Protein AF-A0A0M1JN31-F1 (afdb_monomer)

Solvent-accessible surface area (backbone atoms only — not comparable to full-atom values): 6536 Å² total; per-residue (Å²): 131,80,54,68,68,58,50,50,49,48,49,27,50,52,39,12,50,52,23,19,54,47,26,39,76,31,57,90,49,93,68,50,66,62,58,41,49,50,45,54,37,52,42,44,40,55,52,36,46,78,74,74,38,91,62,54,72,67,57,32,47,48,57,51,65,73,44,43,71,64,27,52,58,52,51,55,62,44,55,72,67,51,80,48,90,89,43,48,37,61,44,31,17,52,42,32,24,53,36,38,39,41,47,40,50,54,51,50,50,52,52,53,35,54,76,68,70,46,82,90,126

pLDDT: mean 83.85, std 13.05, range [50.25, 98.31]

Mean predicted aligned error: 6.14 Å

Structure (mmCIF, N/CA/C/O backbone):
data_AF-A0A0M1JN31-F1
#
_entry.id   AF-A0A0M1JN31-F1
#
loop_
_atom_site.group_PDB
_atom_site.id
_atom_site.type_sy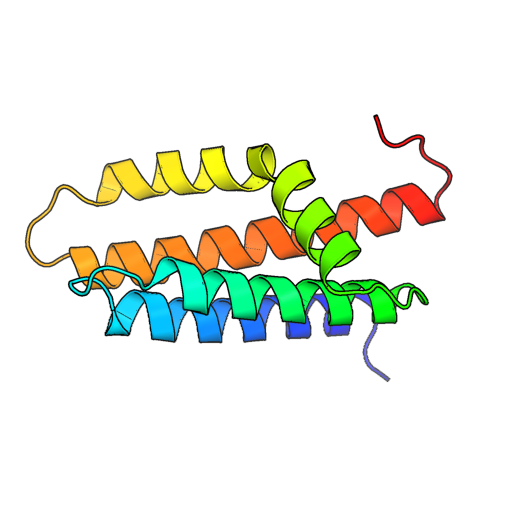mbol
_atom_site.label_atom_id
_atom_site.label_alt_id
_atom_site.label_comp_id
_atom_site.label_asym_id
_atom_site.label_entity_id
_atom_site.label_seq_id
_atom_site.pdbx_PDB_ins_code
_atom_site.Cartn_x
_atom_site.Cartn_y
_atom_site.Cartn_z
_atom_site.occupancy
_atom_site.B_iso_or_equiv
_atom_site.auth_seq_id
_atom_site.auth_comp_id
_atom_site.auth_asym_id
_atom_site.auth_atom_id
_atom_site.pdbx_PDB_model_num
ATOM 1 N N . MET A 1 1 ? -10.054 -18.513 14.026 1.00 64.88 1 MET A N 1
ATOM 2 C CA . MET A 1 1 ? -10.128 -17.400 13.051 1.00 64.88 1 MET A CA 1
ATOM 3 C C . MET A 1 1 ? -8.836 -16.594 13.142 1.00 64.88 1 MET A C 1
ATOM 5 O O . MET A 1 1 ? -8.348 -16.458 14.261 1.00 64.88 1 MET A O 1
ATOM 9 N N . PRO A 1 2 ? -8.256 -16.107 12.028 1.00 84.12 2 PRO A N 1
ATOM 10 C CA . PRO A 1 2 ? -7.049 -15.274 12.058 1.00 84.12 2 PRO A CA 1
ATOM 11 C C . PRO A 1 2 ? -7.266 -14.011 12.899 1.00 84.12 2 PRO A C 1
ATOM 13 O O . PRO A 1 2 ? -8.395 -13.521 12.981 1.00 84.12 2 PRO A O 1
ATOM 16 N N . SER A 1 3 ? -6.207 -13.458 13.496 1.00 95.62 3 SER A N 1
ATOM 17 C CA . SER A 1 3 ? -6.288 -12.157 14.175 1.00 95.62 3 SER A CA 1
ATOM 18 C C . SER A 1 3 ? -6.654 -11.046 13.179 1.00 95.62 3 SER A C 1
ATOM 20 O O . SER A 1 3 ? -6.361 -11.162 11.987 1.00 95.62 3 SER A O 1
ATOM 22 N N . ARG A 1 4 ? -7.271 -9.946 13.645 1.00 94.56 4 ARG A N 1
ATOM 23 C CA . ARG A 1 4 ? -7.577 -8.787 12.776 1.00 94.56 4 ARG A CA 1
ATOM 24 C C . ARG A 1 4 ? -6.318 -8.295 12.061 1.00 94.56 4 ARG A C 1
ATOM 26 O O . ARG A 1 4 ? -6.340 -8.119 10.852 1.00 94.56 4 ARG A O 1
ATOM 33 N N . ARG A 1 5 ? -5.196 -8.178 12.780 1.00 95.81 5 ARG A N 1
ATOM 34 C CA . ARG A 1 5 ? -3.905 -7.764 12.208 1.00 95.81 5 ARG A CA 1
ATOM 35 C C . ARG A 1 5 ? -3.456 -8.663 11.050 1.00 95.81 5 ARG A C 1
ATOM 37 O O . ARG A 1 5 ? -2.975 -8.144 10.050 1.00 95.81 5 ARG A O 1
ATOM 44 N N . ALA A 1 6 ? -3.649 -9.980 11.158 1.00 97.25 6 ALA A N 1
ATOM 45 C CA . ALA A 1 6 ? -3.319 -10.915 10.083 1.00 97.25 6 ALA A CA 1
ATOM 46 C C . ALA A 1 6 ? -4.218 -10.730 8.847 1.00 97.25 6 ALA A C 1
ATOM 48 O O . ALA A 1 6 ? -3.731 -10.807 7.720 1.00 97.25 6 ALA A O 1
AT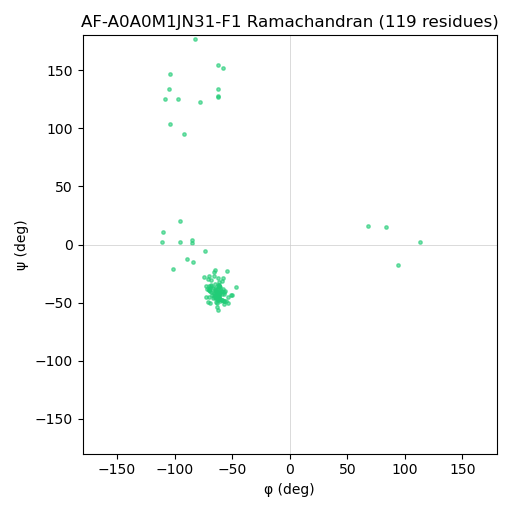OM 49 N N . ARG A 1 7 ? -5.512 -10.438 9.040 1.00 97.56 7 ARG A N 1
ATOM 50 C CA . ARG A 1 7 ? -6.434 -10.130 7.931 1.00 97.56 7 ARG A CA 1
ATOM 51 C C . ARG A 1 7 ? -6.073 -8.814 7.244 1.00 97.56 7 ARG A C 1
ATOM 53 O O . ARG A 1 7 ? -5.933 -8.804 6.028 1.00 97.56 7 ARG A O 1
ATOM 60 N N . LEU A 1 8 ? -5.807 -7.758 8.018 1.00 97.94 8 LEU A N 1
ATOM 61 C CA . LEU A 1 8 ? -5.342 -6.464 7.500 1.00 97.94 8 LEU A CA 1
ATOM 62 C C . LEU A 1 8 ? -4.052 -6.619 6.682 1.00 97.94 8 LEU A C 1
ATOM 64 O O . LEU A 1 8 ? -3.989 -6.155 5.551 1.00 97.94 8 LEU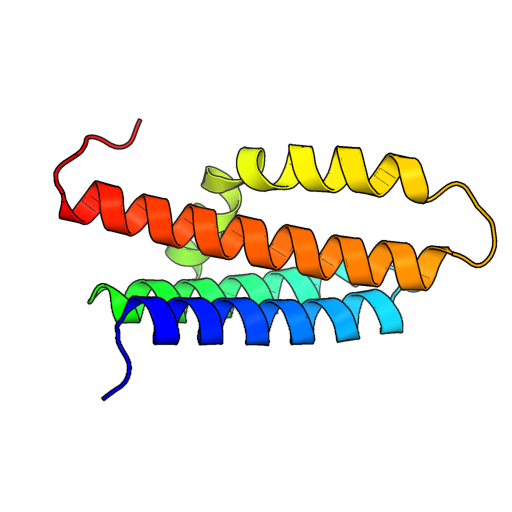 A O 1
ATOM 68 N N . HIS A 1 9 ? -3.052 -7.334 7.214 1.00 98.06 9 HIS A N 1
ATOM 69 C CA . HIS A 1 9 ? -1.820 -7.633 6.477 1.00 98.06 9 HIS A CA 1
ATOM 70 C C . HIS A 1 9 ? -2.110 -8.369 5.164 1.00 98.06 9 HIS A C 1
ATOM 72 O O . HIS A 1 9 ? -1.520 -8.048 4.141 1.00 98.06 9 HIS A O 1
ATOM 78 N N . THR A 1 10 ? -3.016 -9.349 5.182 1.00 98.19 10 THR A N 1
ATOM 79 C CA . THR A 1 10 ? -3.373 -10.116 3.980 1.00 98.19 10 THR A CA 1
ATOM 80 C C . THR A 1 10 ? -3.987 -9.216 2.909 1.00 98.19 10 THR A C 1
ATOM 82 O O . THR A 1 10 ? -3.525 -9.250 1.775 1.00 98.19 10 THR A O 1
ATOM 85 N N . ILE A 1 11 ? -4.957 -8.370 3.273 1.00 98.31 11 ILE A N 1
ATOM 86 C CA . ILE A 1 11 ? -5.594 -7.404 2.359 1.00 98.31 11 ILE A CA 1
ATOM 87 C C . ILE A 1 11 ? -4.538 -6.479 1.736 1.00 98.31 11 ILE A C 1
ATOM 89 O O . ILE A 1 11 ? -4.474 -6.325 0.518 1.00 98.31 11 ILE A O 1
ATOM 93 N N . ILE A 1 12 ? -3.661 -5.911 2.569 1.00 98.25 12 ILE A N 1
ATOM 94 C CA . ILE A 1 12 ? -2.609 -4.989 2.124 1.00 98.25 12 ILE A CA 1
ATOM 95 C C . ILE A 1 12 ? -1.616 -5.693 1.195 1.00 98.25 12 ILE A C 1
ATOM 97 O O . ILE A 1 12 ? -1.271 -5.163 0.141 1.00 98.25 12 ILE A O 1
ATOM 101 N N . HIS A 1 13 ? -1.158 -6.886 1.567 1.00 97.50 13 HIS A N 1
ATOM 102 C CA . HIS A 1 13 ? -0.135 -7.607 0.818 1.00 97.50 13 HIS A CA 1
ATOM 103 C C . HIS A 1 13 ? -0.659 -8.133 -0.525 1.00 97.50 13 HIS A C 1
ATOM 105 O O . HIS A 1 13 ? 0.062 -8.101 -1.524 1.00 97.50 13 HIS A O 1
ATOM 111 N N . VAL A 1 14 ? -1.923 -8.566 -0.584 1.00 97.81 14 VAL A N 1
ATOM 112 C CA . VAL A 1 14 ? -2.582 -8.939 -1.845 1.00 97.81 14 VAL A CA 1
ATOM 113 C C . VAL A 1 14 ? -2.679 -7.726 -2.767 1.00 97.81 14 VAL A C 1
ATOM 115 O O . VAL A 1 14 ? -2.194 -7.792 -3.894 1.00 97.81 14 VAL A O 1
ATOM 118 N N . ALA A 1 15 ? -3.178 -6.590 -2.274 1.00 97.31 15 ALA A N 1
ATOM 119 C CA . ALA A 1 15 ? -3.240 -5.357 -3.056 1.00 97.31 15 ALA A CA 1
ATOM 120 C C . ALA A 1 15 ? -1.847 -4.889 -3.520 1.00 97.31 15 ALA A C 1
ATOM 122 O O . ALA A 1 15 ? -1.673 -4.464 -4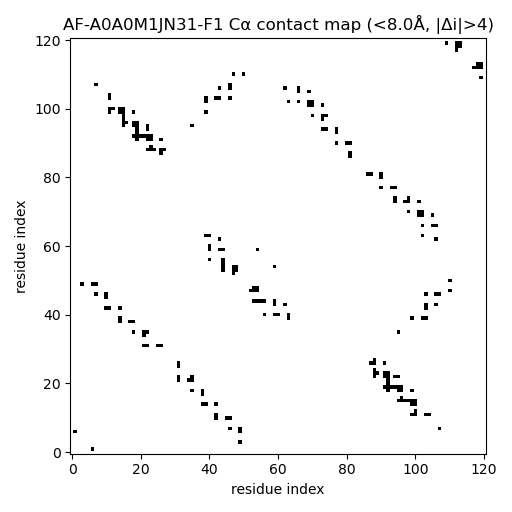.662 1.00 97.31 15 ALA A O 1
ATOM 123 N N . ALA A 1 16 ? -0.821 -5.002 -2.672 1.00 95.31 16 ALA A N 1
ATOM 124 C CA . ALA A 1 16 ? 0.554 -4.680 -3.046 1.00 95.31 16 ALA A CA 1
ATOM 125 C C . ALA A 1 16 ? 1.093 -5.622 -4.132 1.00 95.31 16 ALA A C 1
ATOM 127 O O . ALA A 1 16 ? 1.777 -5.170 -5.049 1.00 95.31 16 ALA A O 1
ATOM 128 N N . THR A 1 17 ? 0.746 -6.909 -4.079 1.00 95.38 17 THR A N 1
ATOM 129 C CA . THR A 1 17 ? 1.104 -7.900 -5.105 1.00 95.38 17 THR A CA 1
ATOM 130 C C . THR A 1 17 ? 0.426 -7.589 -6.441 1.00 95.38 17 THR A C 1
ATOM 132 O O . THR A 1 17 ? 1.080 -7.604 -7.485 1.00 95.38 17 THR A O 1
ATOM 135 N N . GLU A 1 18 ? -0.857 -7.230 -6.422 1.00 94.12 18 GLU A N 1
ATOM 136 C CA . GLU A 1 18 ? -1.595 -6.789 -7.611 1.00 94.12 18 GLU A CA 1
ATOM 137 C C . GLU A 1 18 ? -0.983 -5.515 -8.209 1.00 94.12 18 GLU A C 1
ATOM 139 O O . GLU A 1 18 ? -0.695 -5.460 -9.406 1.00 94.12 18 GLU A O 1
ATOM 144 N N . ALA A 1 19 ? -0.695 -4.514 -7.372 1.00 91.56 19 ALA A N 1
ATOM 145 C CA . ALA A 1 19 ? -0.041 -3.279 -7.791 1.00 91.56 19 ALA A CA 1
ATOM 146 C C . ALA A 1 19 ? 1.363 -3.533 -8.364 1.00 91.56 19 ALA A C 1
ATOM 148 O O . ALA A 1 19 ? 1.749 -2.898 -9.343 1.00 91.56 19 ALA A O 1
ATOM 149 N N . THR A 1 20 ? 2.106 -4.488 -7.800 1.00 89.69 20 THR A N 1
ATOM 150 C CA . THR A 1 20 ? 3.417 -4.929 -8.301 1.00 89.69 20 THR A CA 1
ATOM 151 C C . THR A 1 20 ? 3.298 -5.520 -9.702 1.00 89.69 20 THR A C 1
ATOM 153 O O . THR A 1 20 ? 4.075 -5.161 -10.587 1.00 89.69 20 THR A O 1
ATOM 156 N N . ALA A 1 21 ? 2.316 -6.400 -9.921 1.00 90.12 21 ALA A N 1
ATOM 157 C CA . ALA A 1 21 ? 2.072 -7.008 -11.224 1.00 90.12 21 ALA A CA 1
ATOM 158 C C . ALA A 1 21 ? 1.725 -5.949 -12.280 1.00 90.12 21 ALA A C 1
ATOM 160 O O . ALA A 1 21 ? 2.282 -5.974 -13.378 1.00 90.12 21 ALA A O 1
ATOM 161 N N . VAL A 1 22 ? 0.875 -4.979 -11.924 1.00 87.06 22 VAL A N 1
ATOM 162 C CA . VAL A 1 22 ? 0.554 -3.838 -12.791 1.00 87.06 22 VAL A CA 1
ATOM 163 C C . VAL A 1 22 ? 1.809 -3.008 -13.058 1.00 87.06 22 VAL A C 1
ATOM 165 O O . VAL A 1 22 ? 2.201 -2.884 -14.211 1.00 87.06 22 VAL A O 1
ATOM 168 N N . GLY A 1 23 ? 2.497 -2.527 -12.019 1.00 83.50 23 GLY A N 1
ATOM 169 C CA . GLY A 1 23 ? 3.684 -1.674 -12.141 1.0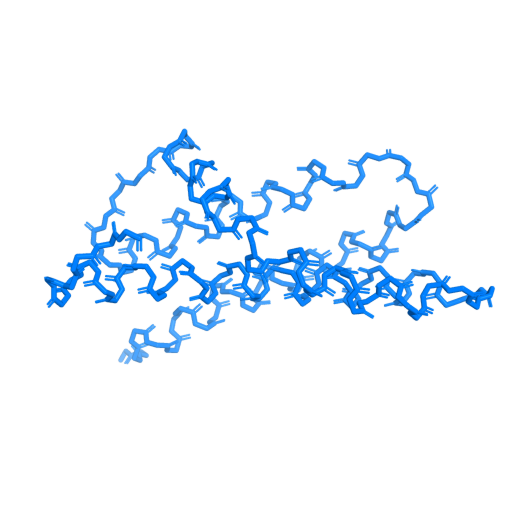0 83.50 23 GLY A CA 1
ATOM 170 C C . GLY A 1 23 ? 4.829 -2.312 -12.932 1.00 83.50 23 GLY A C 1
ATOM 171 O O . GLY A 1 23 ? 5.556 -1.609 -13.632 1.00 83.50 23 GLY A O 1
ATOM 172 N N . PHE A 1 24 ? 4.967 -3.639 -12.882 1.00 83.69 24 PHE A N 1
ATOM 173 C CA . PHE A 1 24 ? 5.887 -4.379 -13.742 1.00 83.69 24 PHE A CA 1
ATOM 174 C C . PHE A 1 24 ? 5.411 -4.414 -15.202 1.00 83.69 24 PHE A C 1
ATOM 176 O O . PHE A 1 24 ? 6.183 -4.104 -16.110 1.00 83.69 24 PHE A O 1
ATOM 183 N N . ALA A 1 25 ? 4.145 -4.779 -15.432 1.00 81.62 25 ALA A N 1
ATOM 184 C CA . ALA A 1 25 ? 3.577 -4.966 -16.767 1.00 81.62 25 ALA A CA 1
ATOM 185 C C . ALA A 1 25 ? 3.446 -3.659 -17.561 1.00 81.62 25 ALA A C 1
ATOM 187 O O . ALA A 1 25 ? 3.537 -3.661 -18.788 1.00 81.62 25 ALA A O 1
ATOM 188 N N . THR A 1 26 ? 3.237 -2.539 -16.875 1.00 74.69 26 THR A N 1
ATOM 189 C CA . THR A 1 26 ? 2.923 -1.249 -17.496 1.00 74.69 26 THR A CA 1
ATOM 190 C C . THR A 1 26 ? 4.052 -0.235 -17.379 1.00 74.69 26 THR A C 1
ATOM 192 O O . THR A 1 26 ? 3.855 0.927 -17.712 1.00 74.69 26 THR A O 1
ATOM 195 N N . ALA A 1 27 ? 5.246 -0.644 -16.948 1.00 71.44 27 ALA A N 1
ATOM 196 C CA . ALA A 1 27 ? 6.370 0.252 -16.680 1.00 71.44 27 ALA A CA 1
ATOM 197 C C . ALA A 1 27 ? 6.776 1.176 -17.850 1.00 71.44 27 ALA A C 1
ATOM 199 O O . ALA A 1 27 ? 7.398 2.212 -17.622 1.00 71.44 27 ALA A O 1
ATOM 200 N N . GLN A 1 28 ? 6.437 0.810 -19.090 1.00 65.94 28 GLN A N 1
ATOM 201 C CA . GLN A 1 28 ? 6.711 1.584 -20.310 1.00 65.94 28 GLN A CA 1
ATOM 202 C C . GLN A 1 28 ? 5.438 2.157 -20.963 1.00 65.94 28 GLN A C 1
ATOM 204 O O . GLN A 1 28 ? 5.516 2.780 -22.021 1.00 65.94 28 GLN A O 1
ATOM 209 N N . ILE A 1 29 ? 4.266 1.937 -20.358 1.00 67.94 29 ILE A N 1
ATOM 210 C CA . ILE A 1 29 ? 2.957 2.298 -20.908 1.00 67.94 29 ILE A CA 1
ATOM 211 C C . ILE A 1 29 ? 2.389 3.491 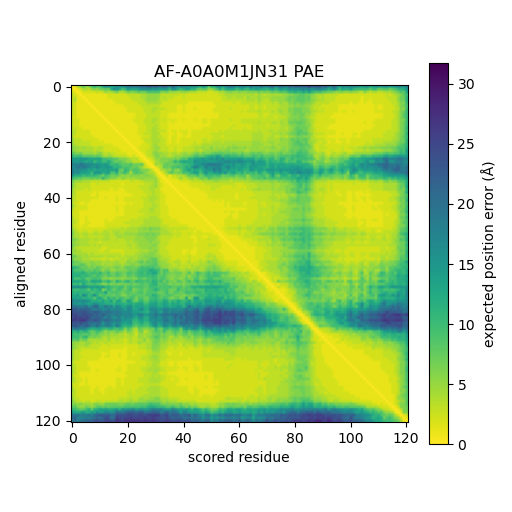-20.122 1.00 67.94 29 ILE A C 1
ATOM 213 O O . ILE A 1 29 ? 2.233 3.403 -18.903 1.00 67.94 29 ILE A O 1
ATOM 217 N N . PRO A 1 30 ? 2.017 4.600 -20.786 1.00 58.72 30 PRO A N 1
ATOM 218 C CA . PRO A 1 30 ? 1.341 5.710 -20.121 1.00 58.72 30 PRO A CA 1
ATOM 219 C C . PRO A 1 30 ? -0.025 5.276 -19.553 1.00 58.72 30 PRO A C 1
ATOM 221 O O . PRO A 1 30 ? -0.857 4.763 -20.297 1.00 58.72 30 PRO A O 1
ATOM 224 N N . GLY A 1 31 ? -0.296 5.528 -18.264 1.00 61.06 31 GLY A N 1
ATOM 225 C CA . GLY A 1 31 ? -1.638 5.371 -17.663 1.00 61.06 31 GLY A CA 1
ATOM 226 C C . GLY A 1 31 ? -1.805 4.259 -16.615 1.00 61.06 31 GLY A C 1
ATOM 227 O O . GLY A 1 31 ? -2.894 4.093 -16.071 1.00 61.06 31 GLY A O 1
ATOM 228 N N . ASP A 1 32 ? -0.737 3.547 -16.276 1.00 64.56 32 ASP A N 1
ATOM 229 C CA . ASP A 1 32 ? -0.646 2.563 -15.185 1.00 64.56 32 ASP A CA 1
ATOM 230 C C . ASP A 1 32 ? -1.230 3.011 -13.831 1.00 64.56 32 ASP A C 1
ATOM 232 O O . ASP A 1 32 ? -1.868 2.237 -13.110 1.00 64.56 32 ASP A O 1
ATOM 236 N N . ARG A 1 33 ? -1.067 4.296 -13.513 1.00 69.56 33 ARG A N 1
ATOM 237 C CA . ARG A 1 33 ? -1.507 4.924 -12.261 1.00 69.56 33 ARG A CA 1
ATOM 238 C C . ARG A 1 33 ? -3.005 4.790 -11.988 1.00 69.56 33 ARG A C 1
ATOM 240 O O . ARG A 1 33 ? -3.393 4.733 -10.823 1.00 69.56 33 ARG A O 1
ATOM 247 N N . TRP A 1 34 ? -3.847 4.704 -13.020 1.00 79.06 34 TRP A N 1
ATOM 248 C CA . TRP A 1 34 ? -5.296 4.547 -12.841 1.00 79.06 34 TRP A CA 1
ATOM 249 C C . TRP A 1 34 ? -5.665 3.161 -12.309 1.00 79.06 34 TRP A C 1
ATOM 251 O O . TRP A 1 34 ? -6.530 3.040 -11.442 1.00 79.06 34 TRP A O 1
ATOM 261 N N . VAL A 1 35 ? -4.984 2.121 -12.796 1.00 85.75 35 VAL A N 1
ATOM 262 C CA . VAL A 1 35 ? -5.230 0.733 -12.385 1.00 85.75 35 VAL A CA 1
ATOM 263 C C . VAL A 1 35 ? -4.709 0.504 -10.968 1.00 85.75 35 VAL A C 1
ATOM 265 O O . VAL A 1 35 ? -5.434 -0.024 -10.129 1.00 85.75 35 VAL A O 1
ATOM 268 N N . ILE A 1 36 ? -3.498 0.983 -10.663 1.00 88.19 36 ILE A N 1
ATOM 269 C CA . ILE A 1 36 ? -2.937 0.926 -9.303 1.00 88.19 36 ILE A CA 1
ATOM 270 C C . ILE A 1 36 ? -3.830 1.696 -8.317 1.00 88.19 36 ILE A C 1
ATOM 272 O O . ILE A 1 36 ? -4.119 1.204 -7.226 1.00 88.19 36 ILE A O 1
ATOM 276 N N . GLY A 1 37 ? -4.337 2.869 -8.711 1.00 88.69 37 GLY A N 1
ATOM 277 C CA . GLY A 1 37 ? -5.275 3.641 -7.895 1.00 88.69 37 GLY A CA 1
ATOM 278 C C . GLY A 1 37 ? -6.581 2.892 -7.603 1.00 88.69 37 GLY A C 1
ATOM 279 O O . GLY A 1 37 ? -7.102 2.981 -6.493 1.00 88.69 37 GLY A O 1
ATOM 280 N N . ALA A 1 38 ? -7.094 2.109 -8.558 1.00 90.50 38 ALA A N 1
ATOM 281 C CA . ALA A 1 38 ? -8.281 1.279 -8.352 1.00 90.50 38 ALA A CA 1
ATOM 282 C C . ALA A 1 38 ? -8.030 0.119 -7.369 1.00 90.50 38 ALA A C 1
ATOM 284 O O . ALA A 1 38 ? -8.868 -0.127 -6.500 1.00 90.50 38 ALA A O 1
ATOM 285 N N . VAL A 1 39 ? -6.868 -0.541 -7.450 1.00 94.12 39 VAL A N 1
ATOM 286 C CA . VAL A 1 39 ? -6.441 -1.567 -6.476 1.00 94.12 39 VAL A CA 1
ATOM 287 C C . VAL A 1 39 ? -6.387 -0.971 -5.065 1.00 94.12 39 VAL A C 1
ATOM 289 O O . VAL A 1 39 ? -6.980 -1.501 -4.126 1.00 94.12 39 VAL A O 1
ATOM 292 N N . GLN A 1 40 ? -5.759 0.198 -4.922 1.00 93.69 40 GLN A N 1
ATOM 293 C CA . GLN A 1 40 ? -5.656 0.905 -3.644 1.00 93.69 40 GLN A CA 1
ATOM 294 C C . GLN A 1 40 ? -7.012 1.373 -3.102 1.00 93.69 40 GLN A C 1
ATOM 296 O O . GLN A 1 40 ? -7.207 1.399 -1.888 1.00 93.69 40 GLN A O 1
ATOM 301 N N . LEU A 1 41 ? -7.951 1.743 -3.976 1.00 94.31 41 LEU A N 1
ATOM 302 C CA . LEU A 1 41 ? -9.311 2.112 -3.589 1.00 94.31 41 LEU A CA 1
ATOM 303 C C . LEU A 1 41 ? -10.054 0.918 -2.975 1.00 94.31 41 LEU A C 1
ATOM 305 O O . LEU A 1 41 ? -10.619 1.049 -1.889 1.00 94.31 41 LEU A O 1
ATOM 309 N N . ASN A 1 42 ? -10.025 -0.238 -3.643 1.00 95.94 42 ASN A N 1
ATOM 310 C CA . ASN A 1 42 ? -10.688 -1.453 -3.166 1.00 95.94 42 ASN A CA 1
ATOM 311 C C . ASN A 1 42 ? -10.084 -1.936 -1.845 1.00 95.94 42 ASN A C 1
ATOM 313 O O . ASN A 1 42 ? -10.822 -2.172 -0.890 1.00 95.94 42 ASN A O 1
ATOM 317 N N . MET A 1 43 ? -8.749 -1.954 -1.751 1.00 97.56 43 MET A N 1
ATOM 318 C CA . MET A 1 43 ? -8.026 -2.273 -0.518 1.00 97.56 43 MET A CA 1
ATOM 319 C C . MET A 1 43 ? -8.554 -1.460 0.671 1.00 97.56 43 MET A C 1
ATOM 321 O O . MET A 1 43 ? -8.773 -2.000 1.748 1.00 97.56 43 MET A O 1
ATOM 325 N N . LYS A 1 44 ? -8.807 -0.158 0.501 1.00 95.19 44 LYS A N 1
ATOM 326 C CA . LYS A 1 44 ? -9.289 0.703 1.597 1.00 95.19 44 LYS A CA 1
ATOM 327 C C . LYS A 1 44 ? -10.706 0.397 2.036 1.00 95.19 44 LYS A C 1
ATOM 329 O O . LYS A 1 44 ? -10.985 0.478 3.228 1.00 95.19 44 LYS A O 1
ATOM 334 N N . ILE A 1 45 ? -11.577 0.063 1.090 1.00 96.88 45 ILE A N 1
ATOM 335 C CA . ILE A 1 45 ? -12.945 -0.358 1.395 1.00 96.88 45 ILE A CA 1
ATOM 336 C C . ILE A 1 45 ? -12.901 -1.643 2.234 1.00 96.88 45 ILE A C 1
ATOM 338 O O . ILE A 1 45 ? -13.576 -1.730 3.257 1.00 96.88 45 ILE A O 1
ATOM 342 N N . GLU A 1 46 ? -12.044 -2.599 1.867 1.00 97.19 46 GLU A N 1
ATOM 343 C CA . GLU A 1 46 ? -11.850 -3.840 2.626 1.00 97.19 46 GLU A CA 1
ATOM 344 C C . GLU A 1 46 ? -11.235 -3.597 4.014 1.00 97.19 46 GLU A C 1
ATOM 346 O O . GLU A 1 46 ? -11.692 -4.170 5.004 1.00 97.19 46 GLU A O 1
ATOM 351 N N . LEU A 1 47 ? -10.246 -2.702 4.123 1.00 97.31 47 LEU A N 1
ATOM 352 C CA . LEU A 1 47 ? -9.669 -2.321 5.415 1.00 97.31 47 LEU A CA 1
ATOM 353 C C . LEU A 1 47 ? -10.714 -1.668 6.325 1.00 97.31 47 LEU A C 1
ATOM 355 O O . LEU A 1 47 ? -10.794 -2.030 7.494 1.00 97.31 47 LEU A O 1
ATOM 359 N N . ALA A 1 48 ? -11.536 -0.752 5.808 1.00 95.38 48 ALA A N 1
ATOM 360 C CA . ALA A 1 48 ? -12.604 -0.112 6.576 1.00 95.38 48 ALA A CA 1
ATOM 361 C C . ALA A 1 48 ? -13.602 -1.139 7.136 1.00 95.38 48 ALA A C 1
ATOM 363 O O . ALA A 1 48 ? -13.983 -1.062 8.309 1.00 95.38 48 ALA A O 1
ATOM 364 N N . ALA A 1 49 ? -13.947 -2.155 6.340 1.00 96.31 49 ALA A N 1
ATOM 365 C CA . ALA A 1 49 ? -14.851 -3.223 6.754 1.00 96.31 49 ALA A CA 1
ATOM 366 C C . ALA A 1 49 ? -14.304 -4.031 7.948 1.00 96.31 49 ALA A C 1
ATOM 368 O O . ALA A 1 49 ? -15.063 -4.395 8.847 1.00 96.31 49 ALA A O 1
ATOM 369 N N . GLU A 1 50 ? -12.986 -4.242 8.037 1.00 96.38 50 GLU A N 1
ATOM 370 C CA . GLU A 1 50 ? -12.340 -4.904 9.185 1.00 96.38 50 GLU A CA 1
ATOM 371 C C . GLU A 1 50 ? -12.452 -4.111 10.502 1.00 96.38 50 GLU A C 1
ATOM 373 O O . GLU A 1 50 ? -12.369 -4.689 11.599 1.00 96.38 50 GLU A O 1
ATOM 378 N N . PHE A 1 51 ? -12.685 -2.800 10.402 1.00 94.81 51 PHE A N 1
ATOM 379 C CA . PHE A 1 51 ? -12.980 -1.903 11.521 1.00 94.81 51 PHE A CA 1
ATOM 380 C C . PHE A 1 51 ? -14.482 -1.678 11.747 1.00 94.81 51 PHE A C 1
ATOM 382 O O . PHE A 1 51 ? -14.846 -0.972 12.683 1.00 94.81 51 PHE A O 1
ATOM 389 N N . GLY A 1 52 ? -15.350 -2.331 10.967 1.00 94.56 52 GLY A N 1
ATOM 390 C CA . GLY A 1 52 ? -16.805 -2.216 11.083 1.00 94.56 52 GLY A CA 1
ATOM 391 C C . GLY A 1 52 ? -17.399 -1.014 10.349 1.00 94.56 52 GLY A C 1
ATOM 392 O O . GLY A 1 52 ? -18.550 -0.665 10.600 1.00 94.56 52 GLY A O 1
ATOM 393 N N . GLU A 1 53 ? -16.643 -0.382 9.448 1.00 93.62 53 GLU A N 1
ATOM 394 C CA . GLU A 1 53 ? -17.115 0.743 8.645 1.00 93.62 53 GLU A CA 1
ATOM 395 C C . GLU A 1 53 ? -17.407 0.325 7.205 1.00 93.62 53 GLU A C 1
ATOM 397 O O . GLU A 1 53 ? -16.605 -0.333 6.548 1.00 93.62 53 GLU A O 1
ATOM 402 N N . SER A 1 54 ? -18.557 0.760 6.693 1.00 94.62 54 SER A N 1
ATOM 403 C CA . SER A 1 54 ? -18.902 0.647 5.278 1.00 94.62 54 SER A CA 1
ATOM 404 C C . SER A 1 54 ? -18.745 2.019 4.638 1.00 94.62 54 SER A C 1
ATOM 406 O O . SER A 1 54 ? -19.588 2.893 4.833 1.00 94.62 54 SER A O 1
ATOM 408 N N . ILE A 1 55 ? -17.663 2.206 3.888 1.00 93.75 55 ILE A N 1
ATOM 409 C CA . ILE A 1 55 ? -17.361 3.462 3.198 1.00 93.75 55 ILE A CA 1
ATOM 410 C C . ILE A 1 55 ? -17.656 3.344 1.702 1.00 93.75 55 ILE A C 1
ATOM 412 O O . ILE A 1 55 ? -17.488 2.280 1.105 1.00 93.75 55 ILE A O 1
ATOM 416 N N . ASP A 1 56 ? -18.091 4.440 1.085 1.00 94.56 56 ASP A N 1
ATOM 417 C CA . ASP A 1 56 ? -18.242 4.506 -0.365 1.00 94.56 56 ASP A CA 1
ATOM 418 C C . ASP A 1 56 ? -16.902 4.822 -1.058 1.00 94.56 56 ASP A C 1
ATOM 420 O O . ASP A 1 56 ? -15.864 5.057 -0.429 1.00 94.56 56 ASP A O 1
ATOM 424 N N . LYS A 1 57 ? -16.916 4.840 -2.395 1.00 90.88 57 LYS A N 1
ATOM 425 C CA . LYS A 1 57 ? -15.722 5.161 -3.189 1.00 90.88 57 LYS A CA 1
ATOM 426 C C . LYS A 1 57 ? -15.207 6.577 -2.926 1.00 90.88 57 LYS A C 1
ATOM 428 O O . LYS A 1 57 ? -14.003 6.796 -3.015 1.00 90.88 57 LYS A O 1
ATOM 433 N N . ALA A 1 58 ? -16.086 7.533 -2.624 1.00 91.50 58 ALA A N 1
ATOM 434 C CA . ALA A 1 58 ? -15.690 8.916 -2.380 1.00 91.50 58 ALA A CA 1
ATOM 435 C C . ALA A 1 58 ? -14.926 9.039 -1.054 1.00 91.50 58 ALA A C 1
ATOM 437 O O . ALA A 1 58 ? -13.846 9.627 -1.013 1.00 91.50 58 ALA A O 1
ATOM 438 N N . ALA A 1 59 ? -15.423 8.406 0.005 1.00 90.75 59 ALA A N 1
ATOM 439 C CA . ALA A 1 59 ? -14.758 8.316 1.296 1.00 90.75 59 ALA A CA 1
ATOM 440 C C . ALA A 1 59 ? -13.434 7.538 1.201 1.00 90.75 59 ALA A C 1
ATOM 442 O O . ALA A 1 59 ? -12.410 7.994 1.712 1.00 90.75 59 ALA A O 1
ATOM 443 N N . ALA A 1 60 ? -13.405 6.418 0.473 1.00 90.00 60 ALA A N 1
ATOM 444 C CA . ALA A 1 60 ? -12.168 5.675 0.231 1.00 90.00 60 ALA A CA 1
ATOM 445 C C . ALA A 1 60 ? -11.134 6.503 -0.561 1.00 90.00 60 ALA A C 1
ATOM 447 O O . ALA A 1 60 ? -9.943 6.478 -0.238 1.00 90.00 60 ALA A O 1
ATOM 448 N N . MET A 1 61 ? -11.578 7.294 -1.546 1.00 87.75 61 MET A N 1
ATOM 449 C CA . MET A 1 61 ? -10.725 8.235 -2.278 1.00 87.75 61 MET A CA 1
ATOM 450 C C . MET A 1 61 ? -10.201 9.350 -1.368 1.00 87.75 61 MET A C 1
ATOM 452 O O . MET A 1 61 ? -9.017 9.674 -1.424 1.00 87.75 61 MET A O 1
ATOM 456 N N . SER A 1 62 ? -11.031 9.877 -0.464 1.00 89.56 62 SER A N 1
ATOM 457 C CA . SER A 1 62 ? -10.587 10.851 0.539 1.00 89.56 62 SER A CA 1
ATOM 458 C C . SER A 1 62 ? -9.451 10.290 1.392 1.00 89.56 62 SER A C 1
ATOM 460 O O . SER A 1 62 ? -8.467 10.977 1.647 1.00 89.56 62 SER A O 1
ATOM 462 N N . LEU A 1 63 ? -9.522 9.015 1.784 1.00 86.38 63 LEU A N 1
ATOM 463 C CA . LEU A 1 63 ? -8.433 8.361 2.509 1.00 86.38 63 LEU A CA 1
ATOM 464 C C . LEU A 1 63 ? -7.163 8.205 1.655 1.00 86.38 63 LEU A C 1
ATOM 466 O O . LEU A 1 63 ? -6.081 8.045 2.214 1.00 86.38 63 LEU A O 1
ATOM 470 N N . ILE A 1 64 ? -7.238 8.194 0.317 1.00 82.50 64 ILE A N 1
ATOM 471 C CA . ILE A 1 64 ? -6.054 8.275 -0.569 1.00 82.50 64 ILE A CA 1
ATOM 472 C C . ILE A 1 64 ? -5.439 9.663 -0.483 1.00 82.50 64 ILE A C 1
ATOM 474 O O . ILE A 1 64 ? -4.247 9.777 -0.208 1.00 82.50 64 ILE A O 1
ATOM 478 N N . THR A 1 65 ? -6.250 10.705 -0.634 1.00 82.81 65 THR A N 1
ATOM 479 C CA . THR A 1 65 ? -5.761 12.085 -0.635 1.00 82.81 65 THR A CA 1
ATOM 480 C C . THR A 1 65 ? -5.250 12.542 0.733 1.00 82.81 65 THR A C 1
ATOM 482 O O . THR A 1 65 ? -4.256 13.255 0.799 1.00 82.81 65 THR A O 1
ATOM 485 N N . THR A 1 66 ? -5.860 12.104 1.838 1.00 82.25 66 THR A N 1
ATOM 486 C CA . THR A 1 66 ? -5.414 12.465 3.198 1.00 82.25 66 THR A CA 1
ATOM 487 C C . THR A 1 66 ? -4.099 11.784 3.576 1.00 82.25 66 THR A C 1
ATOM 489 O O . THR A 1 66 ? -3.301 12.354 4.310 1.00 82.25 66 THR A O 1
ATOM 492 N N . ASN A 1 67 ? -3.828 10.594 3.032 1.00 80.88 67 ASN A N 1
ATOM 493 C CA . ASN A 1 67 ? -2.590 9.852 3.286 1.00 80.88 67 ASN A CA 1
ATOM 494 C C . ASN A 1 67 ? -1.523 10.096 2.207 1.00 80.88 67 ASN A C 1
ATOM 496 O O . ASN A 1 67 ? -0.605 9.290 2.051 1.00 80.88 67 ASN A O 1
ATOM 500 N N . VAL A 1 68 ? -1.625 11.197 1.449 1.00 75.88 68 VAL A N 1
ATOM 501 C CA . VAL A 1 68 ? -0.690 11.478 0.348 1.00 75.88 68 VAL A CA 1
ATOM 502 C C . VAL A 1 68 ? 0.751 11.630 0.840 1.00 75.88 68 VAL A C 1
ATOM 504 O O . VAL A 1 68 ? 1.692 11.168 0.198 1.00 75.88 68 VAL A O 1
ATOM 507 N N . SER A 1 69 ? 0.927 12.208 2.030 1.00 75.81 69 SER A N 1
ATOM 508 C CA . SER A 1 69 ? 2.231 12.382 2.672 1.00 75.81 69 SER A CA 1
ATOM 509 C C . SER A 1 69 ? 2.925 11.050 2.960 1.00 75.81 69 SER A C 1
ATOM 511 O O . SER A 1 69 ? 4.142 10.959 2.800 1.00 75.81 69 SER A O 1
ATOM 513 N N . ALA A 1 70 ? 2.161 10.013 3.321 1.00 76.31 70 ALA A N 1
ATOM 514 C CA . ALA A 1 70 ? 2.692 8.704 3.682 1.00 76.31 70 ALA A CA 1
ATOM 515 C C . ALA A 1 70 ? 3.447 8.045 2.517 1.00 76.31 70 ALA A C 1
ATOM 517 O O . ALA A 1 70 ? 4.465 7.396 2.741 1.00 76.31 70 ALA A O 1
ATOM 518 N N . PHE A 1 71 ? 3.003 8.244 1.269 1.00 77.44 71 PHE A N 1
ATOM 519 C CA . PHE A 1 71 ? 3.644 7.612 0.115 1.00 77.44 71 PHE A CA 1
ATOM 520 C C . PHE A 1 71 ? 4.572 8.529 -0.691 1.00 77.44 71 PHE A C 1
ATOM 522 O O . PHE A 1 71 ? 5.454 8.010 -1.371 1.00 77.44 71 PHE A O 1
ATOM 529 N N . ILE A 1 72 ? 4.449 9.863 -0.610 1.00 75.62 72 ILE A N 1
ATOM 530 C CA . ILE A 1 72 ? 5.378 10.788 -1.296 1.00 75.62 72 ILE A CA 1
ATOM 531 C C . ILE A 1 72 ? 6.829 10.544 -0.851 1.00 75.62 72 ILE A C 1
ATOM 533 O O . ILE A 1 72 ? 7.738 10.569 -1.683 1.00 75.62 72 ILE A O 1
ATOM 537 N N . GLY A 1 73 ? 7.055 10.259 0.436 1.00 70.19 73 GLY A N 1
ATOM 538 C CA . GLY A 1 73 ? 8.385 9.902 0.941 1.00 70.19 73 GLY A CA 1
ATOM 539 C C . GLY A 1 73 ? 8.922 8.614 0.308 1.00 70.19 73 GLY A C 1
ATOM 540 O O . GLY A 1 73 ? 10.059 8.575 -0.155 1.00 70.19 73 GLY A O 1
ATOM 541 N N . VAL A 1 74 ? 8.074 7.588 0.205 1.00 72.38 74 VAL A N 1
ATOM 542 C CA . VAL A 1 74 ? 8.409 6.290 -0.401 1.00 72.38 74 VAL A CA 1
ATOM 543 C C . VAL A 1 74 ? 8.691 6.420 -1.899 1.00 72.38 74 VAL A C 1
ATOM 545 O O . VAL A 1 74 ? 9.698 5.907 -2.381 1.00 72.38 74 VAL A O 1
ATOM 548 N N . GLU A 1 75 ? 7.855 7.152 -2.635 1.00 75.44 75 GLU A N 1
ATOM 549 C CA . GLU A 1 75 ? 8.071 7.463 -4.054 1.00 75.44 75 GLU A CA 1
ATOM 550 C C . GLU A 1 75 ? 9.381 8.213 -4.282 1.00 75.44 75 GLU A C 1
ATOM 552 O O . GLU A 1 75 ? 10.129 7.886 -5.200 1.00 75.44 75 GLU A O 1
ATOM 557 N N . THR A 1 76 ? 9.695 9.185 -3.422 1.00 68.44 76 THR A N 1
ATOM 558 C CA . THR A 1 76 ? 10.939 9.958 -3.520 1.00 68.44 76 THR A CA 1
ATOM 559 C C . THR A 1 76 ? 12.161 9.065 -3.302 1.00 68.44 76 THR A C 1
ATOM 561 O O . THR A 1 76 ? 13.097 9.110 -4.100 1.00 68.44 76 THR A O 1
ATOM 564 N N . CYS A 1 77 ? 12.140 8.197 -2.284 1.00 66.94 77 CYS A N 1
ATOM 565 C CA . CYS A 1 77 ? 13.207 7.222 -2.043 1.00 66.94 77 CYS A CA 1
ATOM 566 C C . CYS A 1 77 ? 13.368 6.238 -3.212 1.00 66.94 77 CYS A C 1
ATOM 568 O O . CYS A 1 77 ? 14.487 5.953 -3.639 1.00 66.94 77 CYS A O 1
ATOM 570 N N . ASN A 1 78 ? 12.259 5.760 -3.776 1.00 69.12 78 ASN A N 1
ATOM 571 C CA . ASN A 1 78 ? 12.275 4.811 -4.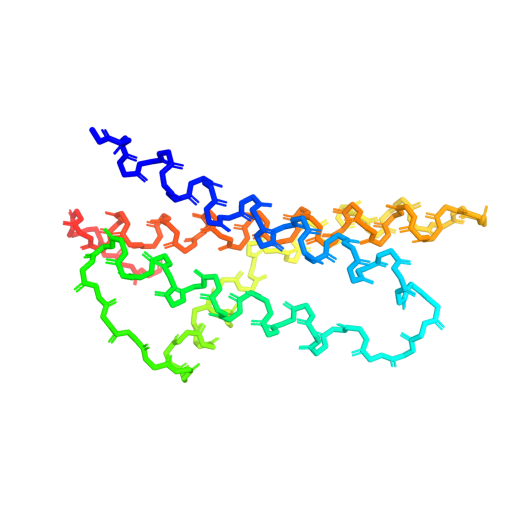887 1.00 69.12 78 ASN A CA 1
ATOM 572 C C . ASN A 1 78 ? 12.668 5.460 -6.225 1.00 69.12 78 ASN A C 1
ATOM 574 O O . ASN A 1 78 ? 13.258 4.802 -7.084 1.00 69.12 78 ASN A O 1
ATOM 578 N N . ALA A 1 79 ? 12.410 6.757 -6.409 1.00 63.78 79 ALA A N 1
ATOM 579 C CA . ALA A 1 79 ? 12.819 7.511 -7.592 1.00 63.78 79 ALA A CA 1
ATOM 580 C C . ALA A 1 79 ? 14.345 7.646 -7.726 1.00 63.78 79 ALA A C 1
ATOM 582 O O . ALA A 1 79 ? 14.849 7.706 -8.847 1.00 63.78 79 ALA A O 1
ATOM 583 N N . ILE A 1 80 ? 15.090 7.614 -6.615 1.00 59.78 80 ILE A N 1
ATOM 584 C CA . ILE A 1 80 ? 16.564 7.665 -6.614 1.00 59.78 80 ILE A CA 1
ATOM 585 C C . ILE A 1 80 ? 17.166 6.443 -7.337 1.00 59.78 80 ILE A C 1
ATOM 587 O O . ILE A 1 80 ? 18.211 6.553 -7.975 1.00 59.78 80 ILE A O 1
ATOM 591 N N . ILE A 1 81 ? 16.478 5.297 -7.326 1.00 59.41 81 ILE A N 1
ATOM 592 C CA . ILE A 1 81 ? 16.938 4.036 -7.935 1.00 59.41 81 ILE A CA 1
ATOM 593 C C . ILE A 1 81 ? 16.613 3.968 -9.448 1.00 59.41 81 ILE A C 1
ATOM 595 O O . ILE A 1 81 ? 17.198 3.167 -10.179 1.00 59.41 81 ILE A O 1
ATOM 599 N N . LYS A 1 82 ? 15.729 4.837 -9.968 1.00 58.09 82 LYS A N 1
ATOM 600 C CA . LYS A 1 82 ? 15.190 4.764 -11.347 1.00 58.09 82 LYS A CA 1
ATOM 601 C C . LYS A 1 82 ? 16.164 5.180 -12.469 1.00 58.09 82 LYS A C 1
ATOM 603 O O . LYS A 1 82 ? 15.821 5.009 -13.635 1.00 58.09 82 LYS A O 1
ATOM 608 N N . TYR A 1 83 ? 17.365 5.687 -12.171 1.00 53.25 83 TYR A N 1
ATOM 609 C CA . TYR A 1 83 ? 18.273 6.260 -13.187 1.00 53.25 83 TYR A CA 1
ATOM 610 C C . TYR A 1 83 ? 19.181 5.259 -13.934 1.00 53.25 83 TYR A C 1
ATOM 612 O O . TYR A 1 83 ? 19.953 5.671 -14.799 1.00 53.25 83 TYR A O 1
ATOM 620 N N . ALA A 1 84 ? 19.088 3.954 -13.663 1.00 56.53 84 ALA A N 1
ATOM 621 C CA . ALA A 1 84 ? 19.866 2.935 -14.373 1.00 56.53 84 ALA A CA 1
ATOM 622 C C . ALA A 1 84 ? 19.062 2.282 -15.528 1.00 56.53 84 ALA A C 1
ATOM 624 O O . ALA A 1 84 ? 17.978 1.734 -15.290 1.00 56.53 84 ALA A O 1
ATOM 625 N N . PRO A 1 85 ? 19.568 2.283 -16.779 1.00 50.25 85 PRO A N 1
ATOM 626 C CA . PRO A 1 85 ? 18.891 1.644 -17.908 1.00 50.25 85 PRO A CA 1
ATOM 627 C C . PRO A 1 85 ? 18.750 0.125 -17.697 1.00 50.25 85 PRO A C 1
ATOM 629 O O . PRO A 1 85 ? 19.696 -0.546 -17.294 1.00 50.25 85 PRO A O 1
ATOM 632 N N . GLY A 1 86 ? 17.552 -0.414 -17.954 1.00 59.88 86 GLY A N 1
ATOM 633 C CA . GLY A 1 86 ? 17.201 -1.831 -17.746 1.00 59.88 86 GLY A CA 1
ATOM 634 C C . GLY A 1 86 ? 16.537 -2.153 -16.396 1.00 59.88 86 GLY A C 1
ATOM 635 O O . GLY A 1 86 ? 15.860 -3.171 -16.289 1.00 59.88 86 GLY A O 1
ATOM 636 N N . ILE A 1 87 ? 16.641 -1.267 -15.394 1.00 65.62 87 ILE A N 1
ATOM 637 C CA . ILE A 1 87 ? 16.077 -1.462 -14.039 1.00 65.62 87 ILE A CA 1
ATOM 638 C C . ILE A 1 87 ? 14.629 -0.942 -13.922 1.00 65.62 87 ILE A C 1
ATOM 640 O O . ILE A 1 87 ? 13.924 -1.278 -12.976 1.00 65.62 87 ILE A O 1
ATOM 644 N N . GLY A 1 88 ? 14.136 -0.178 -14.903 1.00 63.50 88 GLY A N 1
ATOM 645 C CA . GLY A 1 88 ? 12.848 0.534 -14.838 1.00 63.50 88 GLY A CA 1
ATOM 646 C C . GLY A 1 88 ? 11.634 -0.317 -14.431 1.00 63.50 88 GLY A C 1
ATOM 647 O O . GLY A 1 88 ? 10.867 0.108 -13.571 1.00 63.50 88 GLY A O 1
ATOM 648 N N . ASN A 1 89 ? 11.486 -1.538 -14.960 1.00 70.94 89 ASN A N 1
ATOM 649 C CA . ASN A 1 89 ? 10.348 -2.409 -14.621 1.00 70.94 89 ASN A CA 1
ATOM 650 C C . ASN A 1 89 ? 10.437 -2.936 -13.180 1.00 70.94 89 ASN A C 1
ATOM 652 O O . ASN A 1 89 ? 9.432 -2.980 -12.474 1.00 70.94 89 ASN A O 1
ATOM 656 N N . ALA A 1 90 ? 11.643 -3.283 -12.723 1.00 74.25 90 ALA A N 1
ATOM 657 C CA . ALA A 1 90 ? 11.885 -3.717 -11.349 1.00 74.25 90 ALA A CA 1
ATOM 658 C C . ALA A 1 90 ? 11.771 -2.545 -10.358 1.00 74.25 90 ALA A C 1
ATOM 660 O O . ALA A 1 90 ? 11.196 -2.680 -9.285 1.00 74.25 90 ALA A O 1
ATOM 661 N N . ALA A 1 91 ? 12.239 -1.352 -10.721 1.00 75.38 91 ALA A N 1
ATOM 662 C CA . ALA A 1 91 ? 12.046 -0.168 -9.893 1.00 75.38 91 ALA A CA 1
ATOM 663 C C . ALA A 1 91 ? 10.557 0.204 -9.783 1.00 75.38 91 ALA A C 1
ATOM 665 O O . ALA A 1 91 ? 10.099 0.558 -8.698 1.00 75.38 91 ALA A O 1
ATOM 666 N N . ASN A 1 92 ? 9.779 0.084 -10.864 1.00 77.31 92 ASN A N 1
ATOM 667 C CA . ASN A 1 92 ? 8.340 0.358 -10.844 1.00 77.31 92 ASN A CA 1
ATOM 668 C C . ASN A 1 92 ? 7.552 -0.684 -10.045 1.00 77.31 92 ASN A C 1
ATOM 670 O O . ASN A 1 92 ? 6.676 -0.293 -9.278 1.00 77.31 92 ASN A O 1
ATOM 674 N N . MET A 1 93 ? 7.893 -1.974 -10.148 1.00 83.56 93 MET A N 1
ATOM 675 C CA . MET A 1 93 ? 7.254 -3.016 -9.335 1.00 83.56 93 MET A CA 1
ATOM 676 C C . MET A 1 93 ? 7.495 -2.768 -7.836 1.00 83.56 93 MET A C 1
ATOM 678 O O . MET A 1 93 ? 6.553 -2.790 -7.050 1.00 83.56 93 MET A O 1
ATOM 682 N N . VAL A 1 94 ? 8.741 -2.447 -7.453 1.00 83.94 94 VAL A N 1
ATOM 683 C CA . VAL A 1 94 ? 9.117 -2.150 -6.061 1.00 83.94 94 VAL A CA 1
ATOM 684 C C . VAL A 1 94 ? 8.401 -0.896 -5.581 1.00 83.94 94 VAL A C 1
ATOM 686 O O . VAL A 1 94 ? 7.815 -0.895 -4.504 1.00 83.94 94 VAL A O 1
ATOM 689 N N . THR A 1 95 ? 8.377 0.146 -6.413 1.00 85.19 95 THR A N 1
ATOM 690 C CA . THR A 1 95 ? 7.657 1.383 -6.105 1.00 85.19 95 THR A CA 1
ATOM 691 C C . THR A 1 95 ? 6.176 1.108 -5.839 1.00 85.19 95 THR A C 1
ATOM 693 O O . THR A 1 95 ? 5.660 1.502 -4.794 1.00 85.19 95 THR A O 1
ATOM 696 N N . ALA A 1 96 ? 5.503 0.394 -6.746 1.00 87.88 96 ALA A N 1
ATOM 697 C CA .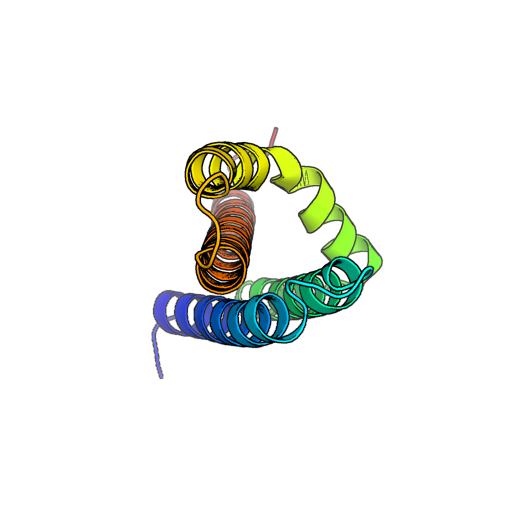 ALA A 1 96 ? 4.081 0.088 -6.635 1.00 87.88 96 ALA A CA 1
ATOM 698 C C . ALA A 1 96 ? 3.762 -0.746 -5.383 1.00 87.88 96 ALA A C 1
ATOM 700 O O . ALA A 1 96 ? 2.772 -0.464 -4.699 1.00 87.88 96 ALA A O 1
ATOM 701 N N . ALA A 1 97 ? 4.620 -1.715 -5.044 1.00 90.94 97 ALA A N 1
ATOM 702 C CA . ALA A 1 97 ? 4.496 -2.512 -3.827 1.00 90.94 97 ALA A CA 1
ATOM 703 C C . ALA A 1 97 ? 4.624 -1.636 -2.573 1.00 90.94 97 ALA A C 1
ATOM 705 O O . ALA A 1 97 ? 3.722 -1.612 -1.736 1.00 90.94 97 ALA A O 1
ATOM 706 N N . SER A 1 98 ? 5.714 -0.865 -2.472 1.00 89.94 98 SER A N 1
ATOM 707 C CA . SER A 1 98 ? 6.021 -0.059 -1.287 1.00 89.94 98 SER A CA 1
ATOM 708 C C . SER A 1 98 ? 4.981 1.029 -1.040 1.00 89.94 98 SER A C 1
ATOM 710 O O . SER A 1 98 ? 4.602 1.268 0.105 1.00 89.94 98 SER A O 1
ATOM 712 N N . VAL A 1 99 ? 4.494 1.683 -2.097 1.00 90.25 99 VAL A N 1
ATOM 713 C CA . VAL A 1 99 ? 3.430 2.689 -1.992 1.00 90.25 99 VAL A CA 1
ATOM 714 C C . VAL A 1 99 ? 2.135 2.056 -1.505 1.00 90.25 99 VAL A C 1
ATOM 716 O O . VAL A 1 99 ? 1.497 2.597 -0.604 1.00 90.25 99 VAL A O 1
ATOM 719 N N . THR A 1 100 ? 1.758 0.904 -2.060 1.00 93.12 100 THR A N 1
ATOM 720 C CA . THR A 1 100 ? 0.506 0.230 -1.697 1.00 93.12 100 THR A CA 1
ATOM 721 C C . THR A 1 100 ? 0.545 -0.296 -0.264 1.00 93.12 100 THR A C 1
ATOM 723 O O . THR A 1 100 ? -0.399 -0.049 0.485 1.00 93.12 100 THR A O 1
ATOM 726 N N . GLU A 1 101 ? 1.652 -0.914 0.165 1.00 95.06 101 GLU A N 1
ATOM 727 C CA . GLU A 1 101 ? 1.829 -1.330 1.562 1.00 95.06 101 GLU A CA 1
ATOM 728 C C . GLU A 1 101 ? 1.784 -0.143 2.524 1.00 95.06 101 GLU A C 1
ATOM 730 O O . GLU A 1 101 ? 1.069 -0.177 3.527 1.00 95.06 101 GLU A O 1
ATOM 735 N N . THR A 1 102 ? 2.504 0.933 2.203 1.00 93.31 102 THR A N 1
ATOM 736 C CA . THR A 1 102 ? 2.583 2.118 3.065 1.00 93.31 102 THR A CA 1
ATOM 737 C C . THR A 1 102 ? 1.224 2.800 3.200 1.00 93.31 102 THR A C 1
ATOM 739 O O . THR A 1 102 ? 0.801 3.140 4.304 1.00 93.31 102 THR A O 1
ATOM 742 N N . LEU A 1 103 ? 0.497 2.949 2.091 1.00 92.75 103 LEU A N 1
ATOM 743 C CA . LEU A 1 103 ? -0.856 3.498 2.083 1.00 92.75 103 LEU A CA 1
ATOM 744 C C . LEU A 1 103 ? -1.829 2.620 2.880 1.00 92.75 103 LEU A C 1
ATOM 746 O O . LEU A 1 103 ? -2.672 3.143 3.608 1.00 92.75 103 LEU A O 1
ATOM 750 N N . GLY A 1 104 ? -1.719 1.296 2.740 1.00 95.19 104 GLY A N 1
ATOM 751 C CA . GLY A 1 104 ? -2.523 0.333 3.483 1.00 95.19 104 GLY A CA 1
ATOM 752 C C . GLY A 1 104 ? -2.315 0.463 4.990 1.00 95.19 104 GLY A C 1
ATOM 753 O O . GLY A 1 104 ? -3.283 0.596 5.740 1.00 95.19 104 GLY A O 1
ATOM 754 N N . TRP A 1 105 ? -1.059 0.518 5.437 1.00 95.81 105 TRP A N 1
ATOM 755 C CA . TRP A 1 105 ? -0.739 0.676 6.856 1.00 95.81 105 TRP A CA 1
ATOM 756 C C . TRP A 1 105 ? -1.113 2.046 7.422 1.00 95.81 105 TRP A C 1
ATOM 758 O O . TRP A 1 105 ? -1.590 2.105 8.553 1.00 95.81 105 TRP A O 1
ATOM 768 N N . ALA A 1 106 ? -0.999 3.122 6.639 1.00 93.44 106 ALA A N 1
ATOM 769 C CA . ALA A 1 106 ? -1.459 4.447 7.055 1.00 93.44 106 ALA A CA 1
ATOM 770 C C . ALA A 1 106 ? -2.982 4.481 7.297 1.00 93.44 106 ALA A C 1
ATOM 772 O O . ALA A 1 106 ? -3.463 5.085 8.255 1.00 93.44 106 ALA A O 1
ATOM 773 N N . VAL A 1 107 ? -3.759 3.772 6.471 1.00 94.12 107 VAL A N 1
ATOM 774 C CA . VAL A 1 107 ? -5.214 3.643 6.660 1.00 94.12 107 VAL A CA 1
ATOM 775 C C . VAL A 1 107 ? -5.553 2.786 7.881 1.00 94.12 107 VAL A C 1
ATOM 777 O O . VAL A 1 107 ? -6.472 3.121 8.625 1.00 94.12 107 VAL A O 1
ATOM 780 N N . VAL A 1 108 ? -4.799 1.713 8.132 1.00 95.44 108 VAL A N 1
ATOM 781 C CA . VAL A 1 108 ? -4.930 0.928 9.370 1.00 95.44 108 VAL A CA 1
ATOM 782 C C . VAL A 1 108 ? -4.679 1.802 10.596 1.00 95.44 108 VAL A C 1
ATOM 784 O O . VAL A 1 108 ? -5.495 1.800 11.514 1.00 95.44 108 VAL A O 1
ATOM 787 N N . GLU A 1 109 ? -3.603 2.588 10.593 1.00 92.88 109 GLU A N 1
ATOM 788 C CA . GLU A 1 109 ? -3.266 3.494 11.692 1.00 92.88 109 GLU A CA 1
ATOM 789 C C . GLU A 1 109 ? -4.355 4.552 11.915 1.00 92.88 109 GLU A C 1
ATOM 791 O O . GLU A 1 109 ? -4.730 4.823 13.058 1.00 92.88 109 GLU A O 1
ATOM 796 N N . TYR A 1 110 ? -4.909 5.114 10.835 1.00 92.00 110 TYR A N 1
ATOM 797 C CA . TYR A 1 110 ? -6.048 6.032 10.895 1.00 92.00 110 TYR A CA 1
ATOM 798 C C . TYR A 1 110 ? -7.225 5.415 11.664 1.00 92.00 110 TYR A C 1
ATOM 800 O O . TYR A 1 110 ? -7.743 6.030 12.598 1.00 92.00 110 TYR A O 1
ATOM 808 N N . TYR A 1 111 ? -7.623 4.186 11.325 1.00 92.88 111 TYR A N 1
ATOM 809 C CA . TYR A 1 111 ? -8.745 3.515 11.982 1.00 92.88 111 TYR A CA 1
ATOM 810 C C . TYR A 1 111 ? -8.428 3.051 13.407 1.00 92.88 111 TYR A C 1
ATOM 812 O O . TYR A 1 111 ? -9.289 3.127 14.285 1.00 92.88 111 TYR A O 1
ATOM 820 N N . GLU A 1 112 ? -7.199 2.611 13.676 1.00 93.25 112 GLU A N 1
ATOM 821 C CA . GLU A 1 112 ? -6.748 2.279 15.031 1.00 93.25 112 GLU A CA 1
ATOM 822 C C . GLU A 1 112 ? -6.804 3.517 15.943 1.00 93.25 112 GLU A C 1
ATOM 824 O O . GLU A 1 112 ? -7.356 3.449 17.042 1.00 93.25 112 GLU A O 1
ATOM 829 N N . LYS A 1 113 ? -6.327 4.675 15.470 1.00 91.19 113 LYS A N 1
ATOM 830 C CA . LYS A 1 113 ? -6.422 5.956 16.191 1.00 91.19 113 LYS A CA 1
ATOM 831 C C . LYS A 1 113 ? -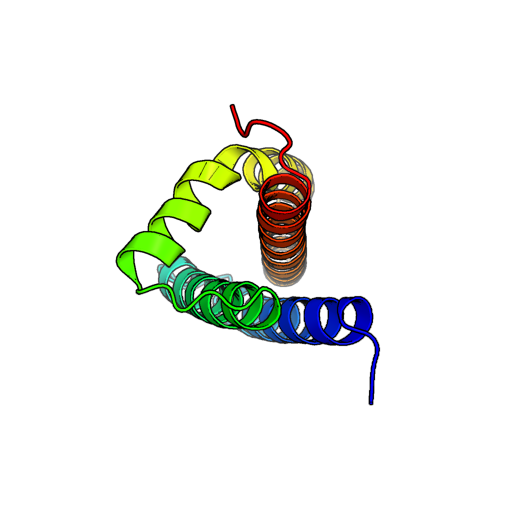7.869 6.397 16.397 1.00 91.19 113 LYS A C 1
ATOM 833 O O . LYS A 1 113 ? -8.233 6.753 17.519 1.00 91.19 113 LYS A O 1
ATOM 838 N N . LYS A 1 114 ? -8.696 6.309 15.349 1.00 89.50 114 LYS A N 1
ATOM 839 C CA . LYS A 1 114 ? -10.132 6.625 15.397 1.00 89.50 114 LYS A CA 1
ATOM 840 C C . LYS A 1 114 ? -10.851 5.819 16.482 1.00 89.50 114 LYS A C 1
ATOM 842 O O . LYS A 1 114 ? -11.563 6.393 17.300 1.00 89.50 114 LYS A O 1
ATOM 847 N N . ASN A 1 115 ? -10.622 4.507 16.529 1.00 88.75 115 ASN A N 1
ATOM 848 C CA . ASN A 1 115 ? -11.258 3.610 17.499 1.00 88.75 115 ASN A CA 1
ATOM 849 C C . ASN A 1 115 ? -10.763 3.818 18.932 1.00 88.75 115 ASN A C 1
ATOM 851 O O . ASN A 1 115 ? -11.506 3.571 19.880 1.00 88.75 115 ASN A O 1
ATOM 855 N N . ASN A 1 116 ? -9.531 4.297 19.093 1.00 88.00 116 ASN A N 1
ATOM 856 C CA . ASN A 1 116 ? -8.949 4.601 20.395 1.00 88.00 116 ASN A CA 1
ATOM 857 C C . ASN A 1 116 ? -9.312 6.012 20.900 1.00 88.00 116 ASN A C 1
ATOM 859 O O . ASN A 1 116 ? -8.813 6.429 21.943 1.00 88.00 116 ASN A O 1
ATOM 863 N N . GLY A 1 117 ? -10.154 6.762 20.173 1.00 77.69 117 GLY A N 1
ATOM 864 C CA . GLY A 1 117 ? -10.559 8.121 20.545 1.00 77.69 117 GLY A CA 1
ATOM 865 C C . GLY A 1 117 ? -9.427 9.150 20.465 1.00 77.69 117 GLY A C 1
ATOM 866 O O . GLY A 1 117 ? -9.542 10.235 21.034 1.00 77.69 117 GLY A O 1
ATOM 867 N N . ILE A 1 118 ? -8.330 8.821 19.777 1.00 73.69 118 ILE A N 1
ATOM 868 C CA . ILE A 1 118 ? -7.220 9.745 19.550 1.00 73.69 118 ILE A CA 1
ATOM 869 C C . ILE A 1 118 ? -7.646 10.687 18.430 1.00 73.69 118 ILE A C 1
ATOM 871 O O . ILE A 1 118 ? -8.007 10.246 17.338 1.00 73.69 118 ILE A O 1
ATOM 875 N N . ALA A 1 119 ? -7.625 11.988 18.709 1.00 53.78 119 ALA A N 1
ATOM 876 C CA . ALA A 1 119 ? -8.031 12.986 17.740 1.00 53.78 119 ALA A CA 1
ATOM 877 C C . ALA A 1 119 ? -7.120 12.949 16.502 1.00 53.78 119 ALA A C 1
ATOM 879 O O . ALA A 1 119 ? -5.893 12.975 16.606 1.00 53.78 119 ALA A O 1
ATOM 880 N N . LEU A 1 120 ? -7.751 12.836 15.337 1.00 62.91 120 LEU A N 1
ATOM 881 C CA . LEU A 1 120 ? -7.102 12.774 14.036 1.00 62.91 120 LEU A CA 1
ATOM 882 C C . LEU A 1 120 ? -7.003 14.203 13.491 1.00 62.91 120 LEU A C 1
ATOM 884 O O . LEU A 1 120 ? -7.969 14.704 12.914 1.00 62.91 120 LEU A O 1
ATOM 888 N N . PHE A 1 121 ? -5.863 14.855 13.716 1.00 55.00 121 PHE A N 1
ATOM 889 C CA . PHE A 1 121 ? -5.473 16.090 13.032 1.00 55.00 121 PHE A CA 1
ATOM 890 C C . PHE A 1 121 ? -4.093 15.895 12.411 1.00 55.00 121 PHE A C 1
ATOM 892 O O . PHE A 1 121 ? -3.197 15.414 13.143 1.00 55.00 121 PHE A O 1
#

Sequence (121 aa):
MPSRRARLHTIIHVAATEATAVGFATAQIPGDRWVIGAVQLNMKIELAAEFGESIDKAAAMSLITTNVSAFIGVETCNAIIKYAPGIGNAANMVTAASVTETLGWAVVEYYEKKNNGIALF

Foldseek 3Di:
DDDLVVVLCVLLQVLLQVLLVLLLVCLPPPPSVVVNVVSLLVSLCSLCVSLVDHDDSVVSVVLCVVCVVQLVVLLVVLVVVCPDPPCRSVSRSSSSNVSSNSSSVSSNVVSVCVVVVNDDD

Secondary structure (DSSP, 8-state):
---HHHHHHHHHHHHHHHHHHHHHHTTTSTTHHHHHHHHHHHHHHHHHHHTT----HHHHHHHHHHTHHHHHHHHHHHHGGGGSTT-HHHHHHHHHHHHHHHHHHHHHHHHHHHHTT----

Nearest PDB structures (foldseek):
  2kk1-assembly1_A  TM=2.790E-01  e=5.480E+00  Homo sapiens
  8t05-assembly1_B  TM=2.959E-01  e=5.758E+00  Ciona robusta

Radius of gyration: 14.93 Å; Cα contacts (8 Å, |Δi|>4): 123; chains: 1; bounding box: 39×34×42 Å